Protein AF-A0A7J3XSQ6-F1 (afdb_monomer)

Structure (mmCIF, N/CA/C/O backbone):
data_AF-A0A7J3XSQ6-F1
#
_entry.id   AF-A0A7J3XSQ6-F1
#
loop_
_atom_site.group_PDB
_atom_site.id
_atom_site.type_symbol
_atom_site.label_atom_id
_atom_site.label_alt_id
_atom_site.label_comp_id
_atom_site.label_asym_id
_atom_site.label_entity_id
_atom_site.label_seq_id
_atom_site.pdbx_PDB_ins_code
_atom_site.Cartn_x
_atom_site.Cartn_y
_atom_site.Cartn_z
_atom_site.occupancy
_atom_site.B_iso_or_equiv
_atom_site.auth_seq_id
_atom_site.auth_comp_id
_atom_site.auth_asym_id
_atom_site.auth_atom_id
_atom_site.pdbx_PDB_model_num
ATOM 1 N N . ILE A 1 1 ? -3.019 0.340 -16.270 1.00 68.12 1 ILE A N 1
ATOM 2 C CA . ILE A 1 1 ? -2.063 1.294 -15.652 1.00 68.12 1 ILE A CA 1
ATOM 3 C C . ILE A 1 1 ? -2.046 2.562 -16.488 1.00 68.12 1 ILE A C 1
ATOM 5 O O . ILE A 1 1 ? -2.032 2.465 -17.710 1.00 68.12 1 ILE A O 1
ATOM 9 N N . LYS A 1 2 ? -2.115 3.739 -15.855 1.00 76.88 2 LYS A N 1
ATOM 10 C CA . LYS A 1 2 ? -2.173 5.016 -16.577 1.00 76.88 2 LYS A CA 1
ATOM 11 C C . LYS A 1 2 ? -0.847 5.264 -17.300 1.00 76.88 2 LYS A C 1
ATOM 13 O O . LYS A 1 2 ? 0.207 5.235 -16.673 1.00 76.88 2 LYS A O 1
ATOM 18 N N . ASN A 1 3 ? -0.896 5.513 -18.605 1.00 83.12 3 ASN A N 1
ATOM 19 C CA . ASN A 1 3 ? 0.285 5.952 -19.340 1.00 83.12 3 ASN A CA 1
ATOM 20 C C . ASN A 1 3 ? 0.604 7.397 -18.928 1.00 83.12 3 ASN A C 1
ATOM 22 O O . ASN A 1 3 ? -0.298 8.237 -18.899 1.00 83.12 3 ASN A O 1
ATOM 26 N N . ILE A 1 4 ? 1.850 7.652 -18.534 1.00 86.38 4 ILE A N 1
ATOM 27 C CA . ILE A 1 4 ? 2.316 8.969 -18.074 1.00 86.38 4 ILE A CA 1
ATOM 28 C C . ILE A 1 4 ? 3.251 9.627 -19.100 1.00 86.38 4 ILE A C 1
ATOM 30 O O . ILE A 1 4 ? 3.994 10.542 -18.757 1.00 86.38 4 ILE A O 1
ATOM 34 N N . ASP A 1 5 ? 3.219 9.142 -20.346 1.00 86.19 5 ASP A N 1
ATOM 35 C CA . ASP A 1 5 ? 3.975 9.640 -21.500 1.00 86.19 5 ASP A CA 1
ATOM 36 C C . ASP A 1 5 ? 5.500 9.621 -21.306 1.00 86.19 5 ASP A C 1
ATOM 38 O O . ASP A 1 5 ? 6.251 10.372 -21.936 1.00 86.19 5 ASP A O 1
ATOM 42 N N . VAL A 1 6 ? 5.985 8.712 -20.456 1.00 88.69 6 VAL A N 1
ATOM 43 C CA . VAL A 1 6 ? 7.417 8.521 -20.224 1.00 88.69 6 VAL A CA 1
ATOM 44 C C . VAL A 1 6 ? 7.971 7.527 -21.241 1.00 88.69 6 VAL A C 1
ATOM 46 O O . VAL A 1 6 ? 7.463 6.418 -21.398 1.00 88.69 6 VAL A O 1
ATOM 49 N N . LYS A 1 7 ? 9.048 7.909 -21.935 1.00 87.69 7 LYS A N 1
ATOM 50 C CA . LYS A 1 7 ? 9.762 7.016 -22.854 1.00 87.69 7 LYS A CA 1
ATOM 51 C C . LYS A 1 7 ? 10.813 6.210 -22.099 1.00 87.69 7 LYS A C 1
ATOM 53 O O . LYS A 1 7 ? 11.694 6.780 -21.461 1.00 87.69 7 LYS A O 1
ATOM 58 N N . THR A 1 8 ? 10.744 4.890 -22.220 1.00 90.50 8 THR A N 1
ATOM 59 C CA . THR A 1 8 ? 11.762 3.981 -21.686 1.00 90.50 8 THR A CA 1
ATOM 60 C C . THR A 1 8 ? 13.059 4.110 -22.500 1.00 90.50 8 THR A C 1
ATOM 62 O O . THR A 1 8 ? 13.005 3.992 -23.728 1.00 90.50 8 THR A O 1
ATOM 65 N N . PRO A 1 9 ? 14.224 4.353 -21.865 1.00 91.81 9 PRO A N 1
ATOM 66 C CA . PRO A 1 9 ? 15.505 4.396 -22.564 1.00 91.81 9 PRO A CA 1
ATOM 67 C C . PRO A 1 9 ? 15.831 3.069 -23.270 1.00 91.81 9 PRO A C 1
ATOM 69 O O . PRO A 1 9 ? 15.519 2.000 -22.733 1.00 91.81 9 PRO A O 1
ATOM 72 N N . PRO A 1 10 ? 16.502 3.100 -24.437 1.00 90.69 10 PRO A N 1
ATOM 73 C CA . PRO A 1 10 ? 16.949 1.884 -25.111 1.00 90.69 10 PRO A CA 1
ATOM 74 C C . PRO A 1 10 ? 17.849 1.038 -24.199 1.00 90.69 10 PRO A C 1
ATOM 76 O O . PRO A 1 10 ? 18.789 1.554 -23.600 1.00 90.69 10 PRO A O 1
ATOM 79 N N . GLY A 1 11 ? 17.565 -0.262 -24.097 1.00 91.19 11 GLY A N 1
ATOM 80 C CA . GLY A 1 11 ? 18.334 -1.200 -23.270 1.00 91.19 11 GLY A CA 1
ATOM 81 C C . GLY A 1 11 ? 17.907 -1.284 -21.800 1.00 91.19 11 GLY A C 1
ATOM 82 O O . GLY A 1 11 ? 18.473 -2.088 -21.062 1.00 91.19 11 GLY A O 1
ATOM 83 N N . TYR A 1 12 ? 16.908 -0.510 -21.360 1.00 92.50 12 TYR A N 1
ATOM 84 C CA . TYR A 1 12 ? 16.352 -0.668 -20.017 1.00 92.50 12 TYR A CA 1
ATOM 85 C C . TYR A 1 12 ? 15.425 -1.904 -19.956 1.00 92.50 12 TYR A C 1
ATOM 87 O O . TYR A 1 12 ? 14.577 -2.064 -20.836 1.00 92.50 12 TYR A O 1
ATOM 95 N N . PRO A 1 13 ? 15.562 -2.791 -18.950 1.00 92.50 13 PRO A N 1
ATOM 96 C CA . PRO A 1 13 ? 14.906 -4.104 -18.956 1.00 92.50 13 PRO A CA 1
ATOM 97 C C . PRO A 1 13 ? 13.403 -4.085 -18.635 1.00 92.50 13 PRO A C 1
ATOM 99 O O . PRO A 1 13 ? 12.736 -5.100 -18.815 1.00 92.50 13 PRO A O 1
ATOM 102 N N . TYR A 1 14 ? 12.863 -2.965 -18.149 1.00 91.69 14 TYR A N 1
ATOM 103 C CA . TYR A 1 14 ? 11.472 -2.856 -17.698 1.00 91.69 14 TYR A CA 1
ATOM 104 C C . TYR A 1 14 ? 10.752 -1.684 -18.368 1.00 91.69 14 TYR A C 1
ATOM 106 O O . TYR A 1 14 ? 11.379 -0.704 -18.756 1.00 91.69 14 TYR A O 1
ATOM 114 N N . ASP A 1 15 ? 9.424 -1.737 -18.465 1.00 90.75 15 ASP A N 1
ATOM 115 C CA . ASP A 1 15 ? 8.648 -0.567 -18.883 1.00 90.75 15 ASP A CA 1
ATOM 116 C C . ASP A 1 15 ? 8.678 0.513 -17.792 1.00 90.75 15 ASP A C 1
ATOM 118 O O . ASP A 1 15 ? 8.221 0.304 -16.664 1.00 90.75 15 ASP A O 1
ATOM 122 N N . LEU A 1 16 ? 9.208 1.688 -18.136 1.00 92.75 16 LEU A N 1
ATOM 123 C CA . LEU A 1 16 ? 9.351 2.791 -17.199 1.00 92.75 16 LEU A CA 1
ATOM 124 C C . LEU A 1 16 ? 7.990 3.378 -16.792 1.00 92.75 16 LEU A C 1
ATOM 126 O O . LEU A 1 16 ? 7.858 3.833 -15.657 1.00 92.75 16 LEU A O 1
ATOM 130 N N . ASN A 1 17 ? 6.959 3.307 -17.646 1.00 91.81 17 ASN A N 1
ATOM 131 C CA . ASN A 1 17 ? 5.608 3.722 -17.249 1.00 91.81 17 ASN A CA 1
ATOM 132 C C . ASN A 1 17 ? 5.082 2.837 -16.122 1.00 91.81 17 ASN A C 1
ATOM 134 O O . ASN A 1 17 ? 4.615 3.356 -15.105 1.00 91.81 17 ASN A O 1
ATOM 138 N N . PHE A 1 18 ? 5.182 1.515 -16.268 1.00 91.12 18 PHE A N 1
ATOM 139 C CA . PHE A 1 18 ? 4.808 0.575 -15.215 1.00 91.12 18 PHE A CA 1
ATOM 140 C C . PHE A 1 18 ? 5.550 0.868 -13.904 1.00 91.12 18 PHE A C 1
ATOM 142 O O . PHE A 1 18 ? 4.916 1.097 -12.873 1.00 91.12 18 PHE A O 1
ATOM 149 N N . VAL A 1 19 ? 6.885 0.930 -13.953 1.00 93.81 19 VAL A N 1
ATOM 150 C CA . VAL A 1 19 ? 7.729 1.135 -12.763 1.00 93.81 19 VAL A CA 1
ATOM 151 C C . VAL A 1 19 ? 7.372 2.433 -12.038 1.00 93.81 19 VAL A C 1
ATOM 153 O O . VAL A 1 19 ? 7.187 2.429 -10.820 1.00 93.81 19 VAL A O 1
ATOM 156 N N . LEU A 1 20 ? 7.219 3.537 -12.770 1.00 94.31 20 LEU A N 1
ATOM 157 C CA . LEU A 1 20 ? 6.887 4.831 -12.177 1.00 94.31 20 LEU A CA 1
ATOM 158 C C . LEU A 1 20 ? 5.476 4.859 -11.580 1.00 94.31 20 LEU A C 1
ATOM 160 O O . LEU A 1 20 ? 5.275 5.456 -10.525 1.00 94.31 20 LEU A O 1
ATOM 164 N N . ASN A 1 21 ? 4.502 4.183 -12.194 1.00 94.19 21 ASN A N 1
ATOM 165 C CA . ASN A 1 21 ? 3.164 4.068 -11.611 1.00 94.19 21 ASN A CA 1
ATOM 166 C C . ASN A 1 21 ? 3.170 3.258 -10.309 1.00 94.19 21 ASN A C 1
ATOM 168 O O . ASN A 1 21 ? 2.516 3.661 -9.347 1.00 94.19 21 ASN A O 1
ATOM 172 N N . ILE A 1 22 ? 3.931 2.161 -10.242 1.00 95.31 22 ILE A N 1
ATOM 173 C CA . ILE A 1 22 ? 4.088 1.385 -9.003 1.00 95.31 22 ILE A CA 1
ATOM 174 C C . ILE A 1 22 ? 4.789 2.212 -7.918 1.00 95.31 22 ILE A C 1
ATOM 176 O O . ILE A 1 22 ? 4.366 2.190 -6.761 1.00 95.31 22 ILE A O 1
ATOM 180 N N . LEU A 1 23 ? 5.813 2.992 -8.278 1.00 95.88 23 LEU A N 1
ATOM 181 C CA . LEU A 1 23 ? 6.474 3.910 -7.345 1.0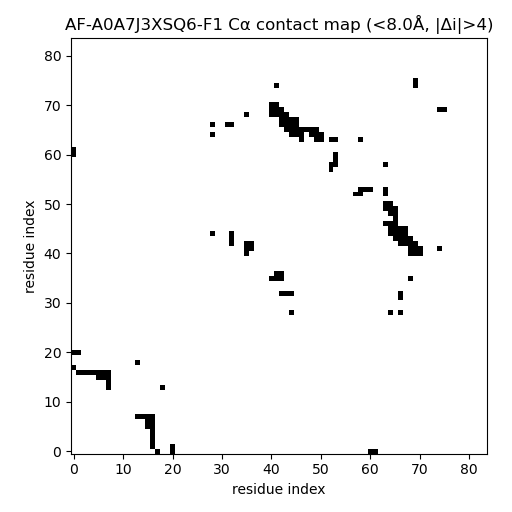0 95.88 23 LEU A CA 1
ATOM 182 C C . LEU A 1 23 ? 5.514 4.983 -6.817 1.00 95.88 23 LEU A C 1
ATOM 184 O O . LEU A 1 23 ? 5.438 5.191 -5.606 1.00 95.88 23 LEU A O 1
ATOM 188 N N . ASN A 1 24 ? 4.738 5.618 -7.697 1.00 95.00 24 ASN A N 1
ATOM 189 C CA . ASN A 1 24 ? 3.727 6.603 -7.308 1.00 95.00 24 ASN A CA 1
ATOM 190 C C . ASN A 1 24 ? 2.646 5.989 -6.405 1.00 95.00 24 ASN A C 1
ATOM 192 O O . ASN A 1 24 ? 2.246 6.613 -5.421 1.00 95.00 24 ASN A O 1
ATOM 196 N N . LEU A 1 25 ? 2.220 4.752 -6.683 1.00 95.56 25 LEU A N 1
ATOM 197 C CA . LEU A 1 25 ? 1.323 4.002 -5.802 1.00 95.56 25 LEU A CA 1
ATOM 198 C C . LEU A 1 25 ? 1.954 3.797 -4.417 1.00 95.56 25 LEU A C 1
ATOM 200 O O . LEU A 1 25 ? 1.290 4.023 -3.408 1.00 95.56 25 LEU A O 1
ATOM 204 N N . GLY A 1 26 ? 3.236 3.432 -4.351 1.00 96.12 26 GLY A N 1
ATOM 205 C CA . GLY A 1 26 ? 3.975 3.296 -3.093 1.00 96.12 26 GLY A CA 1
ATOM 206 C C . GLY A 1 26 ? 4.028 4.596 -2.283 1.00 96.12 26 GLY A C 1
ATOM 207 O O . GLY A 1 26 ? 3.783 4.575 -1.076 1.00 96.12 26 GLY A O 1
ATOM 208 N N . ILE A 1 27 ? 4.272 5.735 -2.939 1.00 97.44 27 ILE A N 1
ATOM 209 C CA . ILE A 1 27 ? 4.251 7.063 -2.301 1.00 97.44 27 ILE A CA 1
ATOM 210 C C . ILE A 1 27 ? 2.860 7.366 -1.733 1.00 97.44 27 ILE A C 1
ATOM 212 O O . ILE A 1 27 ? 2.745 7.781 -0.577 1.00 97.44 27 ILE A O 1
ATOM 216 N N . ALA A 1 28 ? 1.805 7.123 -2.513 1.00 96.75 28 ALA A N 1
ATOM 217 C CA . ALA A 1 28 ? 0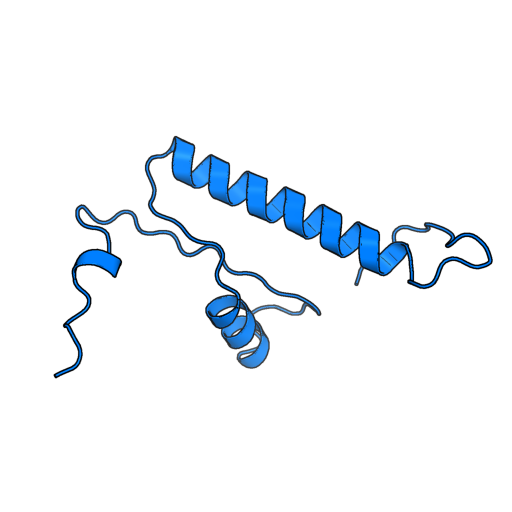.428 7.343 -2.077 1.00 96.75 28 ALA A CA 1
ATOM 218 C C . ALA A 1 28 ? 0.067 6.466 -0.866 1.00 96.75 28 ALA A C 1
ATOM 220 O O . ALA A 1 28 ? -0.462 6.965 0.129 1.00 96.75 28 ALA A O 1
ATOM 221 N N . VAL A 1 29 ? 0.419 5.179 -0.912 1.00 97.50 29 VAL A N 1
ATOM 222 C CA . VAL A 1 29 ? 0.200 4.228 0.187 1.00 97.50 29 VAL A CA 1
ATOM 223 C C . VAL A 1 29 ? 0.957 4.653 1.448 1.00 97.50 29 VAL A C 1
ATOM 225 O O . VAL A 1 29 ? 0.375 4.682 2.532 1.00 97.50 29 VAL A O 1
ATOM 228 N N . GLY A 1 30 ? 2.231 5.032 1.319 1.00 96.69 30 GLY A N 1
ATOM 229 C CA . GLY A 1 30 ? 3.044 5.499 2.444 1.00 96.69 30 GLY A CA 1
ATOM 230 C C . GLY A 1 30 ? 2.502 6.786 3.070 1.00 96.69 30 GLY A C 1
ATOM 231 O O . GLY A 1 30 ? 2.439 6.899 4.295 1.00 96.69 30 GLY A O 1
ATOM 232 N N . SER A 1 31 ? 2.049 7.732 2.242 1.00 97.81 31 SER A N 1
ATOM 233 C CA . SER A 1 31 ? 1.406 8.965 2.704 1.00 97.81 31 SER A CA 1
ATOM 234 C C . SER A 1 31 ? 0.116 8.674 3.477 1.00 97.81 31 SER A C 1
ATOM 236 O O . SER A 1 31 ? -0.052 9.169 4.591 1.00 97.81 31 SER A O 1
ATOM 238 N N . ALA A 1 32 ? -0.754 7.808 2.953 1.00 97.00 32 ALA A N 1
ATOM 239 C CA . ALA A 1 32 ? -1.993 7.424 3.625 1.00 97.00 32 ALA A CA 1
ATOM 240 C C . ALA A 1 32 ? -1.741 6.707 4.966 1.00 97.00 32 ALA A C 1
ATOM 242 O O . ALA A 1 32 ? -2.362 7.055 5.973 1.00 97.00 32 ALA A O 1
ATOM 243 N N . ALA A 1 33 ? -0.787 5.771 5.012 1.00 96.62 33 ALA A N 1
ATOM 244 C CA . ALA A 1 33 ? -0.399 5.086 6.246 1.00 96.62 33 ALA A CA 1
ATOM 245 C C . ALA A 1 33 ? 0.147 6.069 7.299 1.00 96.62 33 ALA A C 1
ATOM 247 O O . ALA A 1 33 ? -0.249 6.019 8.466 1.00 96.62 33 ALA A O 1
ATOM 248 N N . LYS A 1 34 ? 0.997 7.022 6.884 1.00 96.56 34 LYS A N 1
ATOM 249 C CA . LYS A 1 34 ? 1.519 8.075 7.767 1.00 96.56 34 LYS A CA 1
ATOM 250 C C . LYS A 1 34 ? 0.404 8.960 8.319 1.00 96.56 34 LYS A C 1
ATOM 252 O O . LYS A 1 34 ? 0.423 9.260 9.511 1.00 96.56 34 LYS A O 1
ATOM 257 N N . THR A 1 35 ? -0.550 9.363 7.484 1.00 96.88 35 THR A N 1
ATOM 258 C CA . THR A 1 35 ? -1.706 10.167 7.905 1.00 96.88 35 THR A CA 1
ATOM 259 C C . THR A 1 35 ? -2.541 9.435 8.951 1.00 96.88 35 THR A C 1
ATOM 261 O O . THR A 1 35 ? -2.872 10.014 9.982 1.00 96.88 35 THR A O 1
ATOM 264 N N . ALA A 1 36 ? -2.812 8.144 8.754 1.00 94.94 36 ALA A N 1
ATOM 265 C CA . ALA A 1 36 ? -3.496 7.336 9.761 1.00 94.94 36 ALA A CA 1
ATOM 266 C C . ALA A 1 36 ? -2.704 7.275 11.084 1.00 94.94 36 ALA A C 1
ATOM 268 O O . ALA A 1 36 ? -3.279 7.482 12.154 1.00 94.94 36 ALA A O 1
ATOM 269 N N . SER A 1 37 ? -1.377 7.109 11.026 1.00 92.00 37 SER A N 1
ATOM 270 C CA . SER A 1 37 ? -0.526 7.150 12.224 1.00 92.00 37 SER A CA 1
ATOM 271 C C . SER A 1 37 ? -0.530 8.510 12.931 1.00 92.00 37 SER A C 1
ATOM 273 O O . SER A 1 37 ? -0.499 8.540 14.157 1.00 92.00 37 SER A O 1
ATOM 275 N N . LEU A 1 38 ? -0.595 9.632 12.201 1.00 96.44 38 LEU A N 1
ATOM 276 C CA . LEU A 1 38 ? -0.715 10.972 12.803 1.00 96.44 38 LEU A CA 1
ATOM 277 C C . LEU A 1 38 ? -2.007 11.131 13.616 1.00 96.44 38 LEU A C 1
ATOM 279 O O . LEU A 1 38 ? -2.031 11.874 14.594 1.00 96.44 38 LEU A O 1
ATOM 283 N N . HIS A 1 39 ? -3.059 10.406 13.242 1.00 93.62 39 HIS A N 1
ATOM 284 C CA . HIS A 1 39 ? -4.322 10.355 13.973 1.00 93.62 39 HIS A CA 1
ATOM 285 C C . HIS A 1 39 ? -4.389 9.218 15.003 1.00 93.62 39 HIS A C 1
ATOM 287 O O . HIS A 1 39 ? -5.469 8.927 15.510 1.00 93.62 39 HIS A O 1
ATOM 293 N N . ASN A 1 40 ? -3.256 8.583 15.329 1.00 90.75 40 ASN A N 1
ATOM 294 C CA . ASN A 1 40 ? -3.176 7.425 16.226 1.00 90.75 40 ASN A CA 1
ATOM 295 C C . ASN A 1 40 ? -4.105 6.264 15.815 1.00 90.75 40 ASN A C 1
ATOM 297 O O . ASN A 1 40 ? -4.544 5.485 16.659 1.00 90.75 40 ASN A O 1
ATOM 301 N N . VAL A 1 41 ? -4.409 6.145 14.520 1.00 91.50 41 VAL A N 1
ATOM 302 C CA . VAL A 1 41 ? -5.213 5.050 13.974 1.00 91.50 41 VAL A CA 1
ATOM 303 C C . VAL A 1 41 ? -4.287 3.896 13.611 1.00 91.50 41 VAL A C 1
ATOM 305 O O . VAL A 1 41 ? -3.359 4.055 12.808 1.00 91.50 41 VAL A O 1
ATOM 308 N N . ASP A 1 42 ? -4.559 2.722 14.181 1.00 88.81 42 ASP A N 1
ATOM 309 C CA . ASP A 1 42 ? -3.828 1.502 13.848 1.00 88.81 42 ASP A CA 1
ATOM 310 C C . ASP A 1 42 ? -4.133 1.099 12.402 1.00 88.81 42 ASP A C 1
ATOM 312 O O . ASP A 1 42 ? -5.293 1.045 11.978 1.00 88.81 42 ASP A O 1
ATOM 316 N N . ASN A 1 43 ? -3.080 0.856 11.627 1.00 91.50 43 ASN A N 1
ATOM 317 C CA . ASN A 1 43 ? -3.181 0.563 10.205 1.00 91.50 43 ASN A CA 1
ATOM 318 C C . ASN A 1 43 ? -2.014 -0.313 9.727 1.00 91.50 43 ASN A C 1
ATOM 320 O O . ASN A 1 43 ? -0.944 -0.339 10.338 1.00 91.50 43 ASN A O 1
ATOM 324 N N . ARG A 1 44 ? -2.223 -1.046 8.626 1.00 91.06 44 ARG A N 1
ATOM 325 C CA . ARG A 1 44 ? -1.188 -1.846 7.944 1.00 91.06 44 ARG A CA 1
ATOM 326 C C . ARG A 1 44 ? -1.426 -1.863 6.444 1.00 91.06 44 ARG A C 1
ATOM 328 O O . ARG A 1 44 ? -2.561 -1.951 6.005 1.00 91.06 44 ARG A O 1
ATOM 335 N N . VAL A 1 45 ? -0.368 -1.890 5.647 1.00 95.25 45 VAL A N 1
ATOM 336 C CA . VAL A 1 45 ? -0.519 -2.156 4.212 1.00 95.25 45 VAL A CA 1
ATOM 337 C C . VAL A 1 45 ? -0.756 -3.655 4.016 1.00 95.25 45 VAL A C 1
ATOM 339 O O . VAL A 1 45 ? 0.066 -4.474 4.428 1.00 95.25 45 VAL A O 1
ATOM 342 N N . MET A 1 46 ? -1.884 -4.028 3.414 1.00 95.25 46 MET A N 1
ATOM 343 C CA . MET A 1 46 ? -2.295 -5.420 3.218 1.00 95.25 46 MET A CA 1
ATOM 344 C C . MET A 1 46 ? -2.521 -5.730 1.736 1.00 95.25 46 MET A C 1
ATOM 346 O O . MET A 1 46 ? -3.439 -5.199 1.111 1.00 95.25 46 MET A O 1
ATOM 350 N N . PHE A 1 47 ? -1.726 -6.660 1.198 1.00 95.00 47 PHE A N 1
ATOM 351 C CA . PHE A 1 47 ? -1.941 -7.219 -0.141 1.00 95.00 47 PHE A CA 1
ATOM 352 C C . PHE A 1 47 ? -3.219 -8.059 -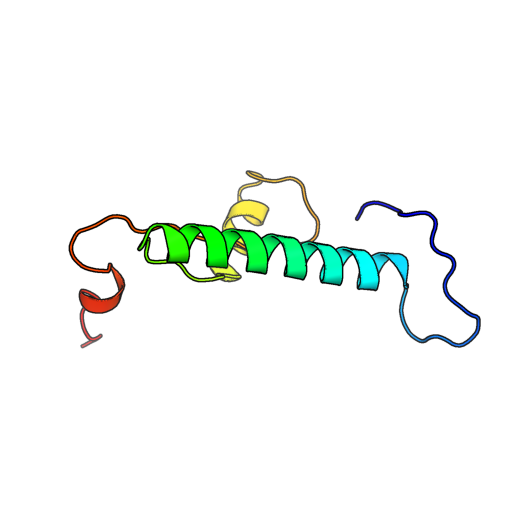0.204 1.00 95.00 47 PHE A C 1
ATOM 354 O O . PHE A 1 47 ? -4.023 -7.884 -1.107 1.00 95.00 47 PHE A O 1
ATOM 361 N N . SER A 1 48 ? -3.445 -8.936 0.780 1.00 95.00 48 SER A N 1
ATOM 362 C CA . SER A 1 48 ? -4.568 -9.883 0.767 1.00 95.00 48 SER A CA 1
ATOM 363 C C . SER A 1 48 ? -5.932 -9.197 0.701 1.00 95.00 48 SER A C 1
ATOM 365 O O . SER A 1 48 ? -6.781 -9.594 -0.090 1.00 95.00 48 SER A O 1
ATOM 367 N N . ALA A 1 49 ? -6.139 -8.140 1.488 1.00 95.06 49 ALA A N 1
ATOM 368 C CA . ALA A 1 49 ? -7.378 -7.370 1.445 1.00 95.06 49 ALA A CA 1
ATOM 369 C C . ALA A 1 49 ? -7.547 -6.623 0.106 1.00 95.06 49 ALA A C 1
ATOM 371 O O . ALA A 1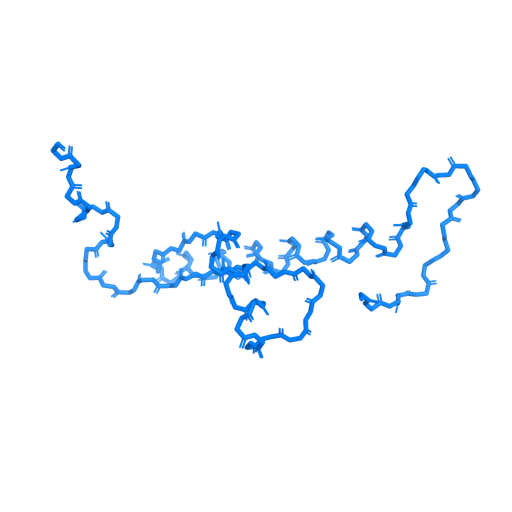 49 ? -8.651 -6.592 -0.433 1.00 95.06 49 ALA A O 1
ATOM 372 N N . GLY A 1 50 ? -6.460 -6.089 -0.465 1.00 95.69 50 GLY A N 1
ATOM 373 C CA . GLY A 1 50 ? -6.479 -5.482 -1.801 1.00 95.69 50 GLY A CA 1
ATOM 374 C C . GLY A 1 50 ? -6.820 -6.491 -2.901 1.00 95.69 50 GLY A C 1
ATOM 375 O O . GLY A 1 50 ? -7.676 -6.227 -3.741 1.00 95.69 50 GLY A O 1
ATOM 376 N N . PHE A 1 51 ? -6.224 -7.681 -2.840 1.00 96.31 51 PHE A N 1
ATOM 377 C CA . PHE A 1 51 ? -6.491 -8.782 -3.761 1.00 96.31 51 PHE A CA 1
ATOM 378 C C . PHE A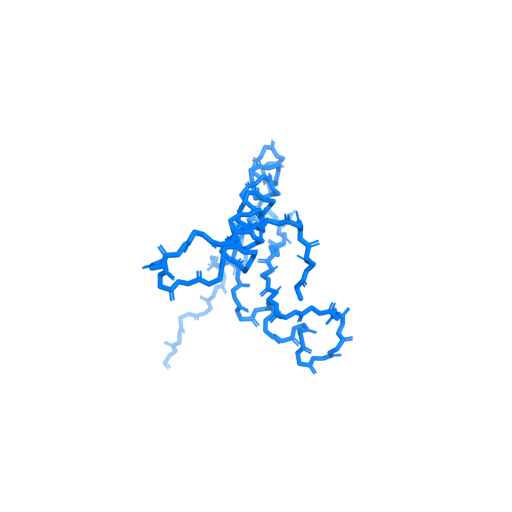 1 51 ? -7.960 -9.224 -3.715 1.00 96.31 51 PHE A C 1
ATOM 380 O O . PHE A 1 51 ? -8.597 -9.369 -4.755 1.00 96.31 51 PHE A O 1
ATOM 387 N N . VAL A 1 52 ? -8.542 -9.358 -2.518 1.00 97.25 52 VAL A N 1
ATOM 388 C CA . VAL A 1 52 ? -9.971 -9.680 -2.373 1.00 97.25 52 VAL A CA 1
ATOM 389 C C . VAL A 1 52 ? -10.856 -8.571 -2.949 1.00 97.25 52 VAL A C 1
ATOM 391 O O . VAL A 1 52 ? -11.816 -8.874 -3.652 1.00 97.25 52 VAL A O 1
ATOM 394 N N . ALA A 1 53 ? -10.535 -7.294 -2.715 1.00 97.06 53 ALA A N 1
ATOM 395 C CA . ALA A 1 53 ? -11.284 -6.181 -3.305 1.00 97.06 53 ALA A CA 1
ATOM 396 C C . ALA A 1 53 ? -11.264 -6.208 -4.846 1.00 97.06 53 ALA A C 1
ATOM 398 O O . ALA A 1 53 ? -12.291 -5.941 -5.473 1.00 97.06 53 ALA A O 1
ATOM 399 N N . GLN A 1 54 ? -10.130 -6.591 -5.443 1.00 96.25 54 GLN A N 1
ATOM 400 C CA . GLN A 1 54 ? -9.999 -6.792 -6.887 1.00 96.25 54 GLN A CA 1
ATOM 401 C C . GLN A 1 54 ? -10.856 -7.976 -7.372 1.00 96.25 54 GLN A C 1
ATOM 403 O O . GLN A 1 54 ? -11.618 -7.832 -8.327 1.00 96.25 54 GLN A O 1
ATOM 408 N N . MET A 1 55 ? -10.813 -9.125 -6.682 1.00 96.62 55 MET A N 1
ATOM 409 C CA . MET A 1 55 ? -11.637 -10.301 -7.014 1.00 96.62 55 MET A CA 1
ATOM 410 C C . MET A 1 55 ? -13.140 -10.010 -6.950 1.00 96.62 55 MET A C 1
ATOM 412 O O . MET A 1 55 ? -13.905 -10.478 -7.793 1.00 96.62 55 MET A O 1
ATOM 416 N N . LEU A 1 56 ? -13.559 -9.227 -5.956 1.00 97.88 56 LEU A N 1
ATOM 417 C CA . LEU A 1 56 ? -14.948 -8.813 -5.770 1.00 97.88 56 LEU A CA 1
ATOM 418 C C . LEU A 1 56 ? -15.371 -7.679 -6.717 1.00 97.88 56 LEU A C 1
ATOM 420 O O . LEU A 1 56 ? -16.516 -7.240 -6.647 1.00 97.88 56 LEU A O 1
ATOM 424 N N . LYS A 1 57 ? -14.473 -7.205 -7.594 1.00 96.50 57 LYS A N 1
ATOM 425 C CA . LYS A 1 57 ? -14.702 -6.082 -8.518 1.00 96.50 57 LYS A CA 1
ATOM 426 C C . LYS A 1 57 ? -15.172 -4.805 -7.812 1.00 96.50 57 LYS A C 1
ATOM 428 O O . LYS A 1 57 ? -15.925 -4.019 -8.379 1.00 96.50 57 LYS A O 1
ATOM 433 N N . LEU A 1 58 ? -14.726 -4.591 -6.571 1.00 97.25 58 LEU A N 1
ATOM 434 C CA . LEU A 1 58 ? -15.003 -3.356 -5.828 1.00 97.25 58 LEU A CA 1
ATOM 435 C C . LEU A 1 58 ? -14.155 -2.187 -6.343 1.00 97.25 58 LEU A C 1
ATOM 437 O O . LEU A 1 58 ? -14.511 -1.029 -6.148 1.00 97.25 58 LEU A O 1
ATOM 441 N N . ILE A 1 59 ? -13.023 -2.500 -6.973 1.00 95.31 59 ILE A N 1
ATOM 442 C CA . ILE A 1 59 ? -12.091 -1.549 -7.574 1.00 95.31 59 ILE A CA 1
ATOM 443 C C . ILE A 1 59 ? -11.680 -2.105 -8.938 1.00 95.31 59 ILE A C 1
ATOM 445 O O . ILE A 1 59 ? -11.319 -3.277 -9.042 1.00 95.31 59 ILE A O 1
ATOM 449 N N . ASP A 1 60 ? -11.705 -1.250 -9.959 1.00 94.06 60 ASP A N 1
ATOM 450 C CA . ASP A 1 60 ? -11.163 -1.541 -11.286 1.00 94.06 60 ASP A CA 1
ATOM 451 C C . ASP A 1 60 ? -9.733 -0.990 -11.391 1.00 94.06 60 ASP A C 1
ATOM 453 O O . ASP A 1 60 ? -9.515 0.202 -11.619 1.00 94.06 60 ASP A O 1
ATOM 457 N N . ALA A 1 61 ? -8.749 -1.845 -11.107 1.00 92.75 61 ALA A N 1
ATOM 458 C CA . ALA A 1 61 ? -7.329 -1.512 -11.179 1.00 92.75 61 ALA A CA 1
ATOM 459 C C . ALA A 1 61 ? -6.475 -2.774 -11.343 1.00 92.75 61 ALA A C 1
ATOM 461 O O . ALA A 1 61 ? -6.853 -3.849 -10.879 1.00 92.75 61 ALA A O 1
ATOM 462 N N . ASP A 1 62 ? -5.287 -2.632 -11.940 1.00 91.56 62 ASP A N 1
ATOM 463 C CA . ASP A 1 62 ? -4.347 -3.745 -12.148 1.00 91.56 62 ASP A CA 1
ATOM 464 C C . ASP A 1 62 ? -3.638 -4.176 -10.855 1.00 91.56 62 ASP A C 1
ATOM 466 O O . ASP A 1 62 ? -3.389 -5.360 -10.635 1.00 91.56 62 ASP A O 1
ATOM 470 N N . VAL A 1 63 ? -3.321 -3.212 -9.984 1.00 93.75 63 VAL A N 1
ATOM 471 C CA . VAL A 1 63 ? -2.639 -3.433 -8.702 1.00 93.75 63 VAL A CA 1
ATOM 472 C C . VAL A 1 63 ? -3.407 -2.711 -7.606 1.00 93.75 63 VAL A C 1
ATOM 474 O O . VAL A 1 63 ? -3.651 -1.509 -7.700 1.00 93.75 63 VA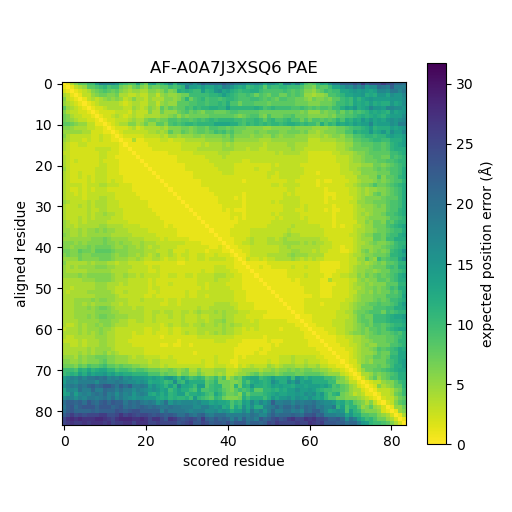L A O 1
ATOM 477 N N . VAL A 1 64 ? -3.760 -3.445 -6.551 1.00 95.81 64 VAL A N 1
ATOM 478 C CA . VAL A 1 64 ? -4.530 -2.927 -5.416 1.00 95.81 64 VAL A CA 1
ATOM 479 C C . VAL A 1 64 ? -3.820 -3.278 -4.112 1.00 95.81 64 VAL A C 1
ATOM 481 O O . VAL A 1 64 ? -3.482 -4.434 -3.859 1.00 95.81 64 VAL A O 1
ATOM 484 N N . LEU A 1 65 ? -3.624 -2.273 -3.261 1.00 97.00 65 LEU A N 1
ATOM 485 C CA . LEU A 1 65 ? -3.149 -2.422 -1.887 1.00 97.00 65 LEU A CA 1
ATOM 486 C C . LEU A 1 65 ? -4.189 -1.816 -0.949 1.00 97.00 65 LEU A C 1
ATOM 488 O O . LEU A 1 65 ? -4.728 -0.747 -1.230 1.00 97.00 65 LEU A O 1
ATOM 492 N N . ALA A 1 66 ? -4.465 -2.489 0.164 1.00 96.12 66 ALA A N 1
ATOM 493 C CA . ALA A 1 66 ? -5.406 -1.998 1.163 1.00 96.12 66 ALA A CA 1
ATOM 494 C C . ALA A 1 66 ? -4.673 -1.404 2.369 1.00 96.12 66 ALA A C 1
ATOM 496 O O . ALA A 1 66 ? -3.633 -1.915 2.783 1.00 96.12 66 ALA A O 1
ATOM 497 N N . ILE A 1 67 ? -5.262 -0.367 2.965 1.00 95.69 67 ILE A N 1
ATOM 498 C CA . ILE A 1 67 ? -4.870 0.183 4.268 1.00 95.69 67 ILE A CA 1
ATOM 499 C C . ILE A 1 67 ? -6.121 0.127 5.157 1.00 95.69 67 ILE A C 1
ATOM 501 O O . ILE A 1 67 ? -6.908 1.074 5.159 1.00 95.69 67 ILE A O 1
ATOM 505 N N . PRO A 1 68 ? -6.379 -0.994 5.854 1.00 91.94 68 PRO A N 1
ATOM 506 C CA . PRO A 1 68 ? -7.469 -1.063 6.805 1.00 91.94 68 PRO A CA 1
ATOM 507 C C . PRO A 1 68 ? -7.146 -0.177 8.005 1.00 91.94 68 PRO A C 1
ATOM 509 O O . PRO A 1 68 ? -6.001 -0.108 8.457 1.00 91.94 68 PRO A O 1
ATOM 512 N N . LEU A 1 69 ? -8.180 0.480 8.517 1.00 92.25 69 LEU A N 1
ATOM 513 C CA . LEU A 1 69 ? -8.096 1.388 9.650 1.00 92.25 69 LEU A CA 1
ATOM 514 C C . LEU A 1 69 ? -8.826 0.772 10.840 1.00 92.25 69 LEU A C 1
ATOM 516 O O . LEU A 1 69 ? -9.972 0.339 10.709 1.00 92.25 69 LEU A O 1
ATOM 520 N N . SER A 1 70 ? -8.173 0.757 11.998 1.00 87.88 70 SER A N 1
ATOM 521 C CA . SER A 1 70 ? -8.772 0.338 13.262 1.00 87.88 70 SER A CA 1
ATOM 522 C C . SER A 1 70 ? -8.708 1.490 14.259 1.00 87.88 70 SER A C 1
ATOM 524 O O . SER A 1 70 ? -7.634 1.864 14.722 1.00 87.88 70 SER A O 1
ATOM 526 N N . ALA A 1 71 ? -9.874 2.044 14.595 1.00 85.25 71 ALA A N 1
ATOM 527 C CA . ALA A 1 71 ? -10.039 3.108 15.593 1.00 85.25 71 ALA A CA 1
ATOM 528 C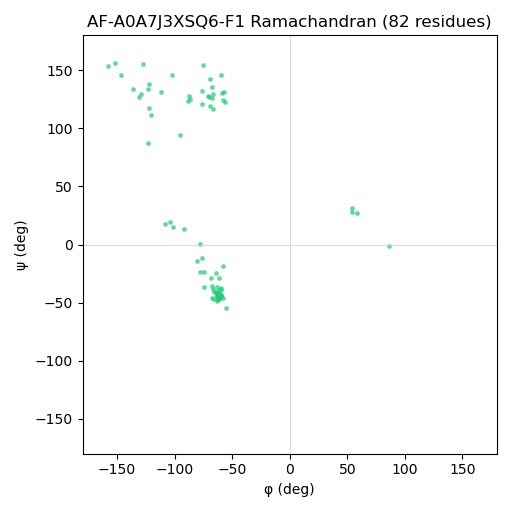 C . ALA A 1 71 ? -10.622 2.583 16.924 1.00 85.25 71 ALA A C 1
ATOM 530 O O . ALA A 1 71 ? -11.193 3.331 17.714 1.00 85.25 71 ALA A O 1
ATOM 531 N N . THR A 1 72 ? -10.531 1.273 17.156 1.00 82.69 72 THR A N 1
ATOM 532 C CA . THR A 1 72 ? -10.964 0.615 18.394 1.00 82.69 72 THR A CA 1
ATOM 533 C C . THR A 1 72 ? -9.972 0.866 19.534 1.00 82.69 72 THR A C 1
ATOM 535 O O . THR A 1 72 ? -8.785 1.074 19.296 1.00 82.69 72 THR A O 1
ATOM 538 N N . SER A 1 73 ? -10.434 0.803 20.793 1.00 78.38 73 SER A N 1
ATOM 539 C CA . SER A 1 73 ? -9.579 1.026 21.978 1.00 78.38 73 SER A CA 1
ATOM 540 C C . SER A 1 73 ? -8.468 -0.017 22.147 1.00 78.38 73 SER A C 1
ATOM 542 O O . SER A 1 73 ? -7.442 0.260 22.765 1.00 78.38 73 SER A O 1
ATOM 544 N N . LYS A 1 74 ? -8.664 -1.213 21.586 1.00 75.12 74 LYS A N 1
ATOM 545 C CA . LYS A 1 74 ? -7.677 -2.286 21.488 1.00 75.12 74 LYS A CA 1
ATOM 546 C C . LYS A 1 74 ? -7.515 -2.656 20.021 1.00 75.12 74 LYS A C 1
ATOM 548 O O . LYS A 1 74 ? -8.507 -2.792 19.305 1.00 75.12 74 LYS A O 1
ATOM 553 N N . SER A 1 75 ? -6.275 -2.801 19.563 1.00 71.69 75 SER A N 1
ATOM 554 C CA . SER A 1 75 ? -6.023 -3.227 18.187 1.00 71.69 75 SER A CA 1
ATOM 555 C C . SER A 1 75 ? -6.469 -4.681 17.992 1.00 71.69 75 SER A C 1
ATOM 557 O O . SER A 1 75 ? -6.166 -5.555 18.808 1.00 71.69 75 SER A O 1
ATOM 559 N N . ILE A 1 76 ? -7.165 -4.940 16.880 1.00 70.06 76 ILE A N 1
ATOM 560 C CA . ILE A 1 76 ? -7.744 -6.245 16.514 1.00 70.06 76 ILE A CA 1
ATOM 561 C C . ILE A 1 76 ? -6.709 -7.377 16.423 1.00 70.06 76 ILE A C 1
ATOM 563 O O . ILE A 1 76 ? -7.059 -8.556 16.451 1.00 70.06 76 ILE A O 1
ATOM 567 N N . TYR A 1 77 ? -5.421 -7.043 16.307 1.00 69.62 77 TYR A N 1
ATOM 568 C CA . TYR A 1 77 ? -4.341 -8.026 16.245 1.00 69.62 77 TYR A CA 1
ATOM 569 C C . TYR A 1 77 ? -3.988 -8.610 17.616 1.00 69.62 77 TYR A C 1
ATOM 571 O O . TYR A 1 77 ? -3.469 -9.724 17.670 1.00 69.62 77 TYR A O 1
ATOM 579 N N . PHE A 1 78 ? -4.288 -7.900 18.708 1.00 69.62 78 PHE A N 1
ATOM 580 C CA . PHE A 1 78 ? -4.023 -8.374 20.071 1.00 69.62 78 PHE A CA 1
ATOM 581 C C . PHE A 1 78 ? -5.077 -9.359 20.587 1.00 69.62 78 PHE A C 1
ATOM 583 O O . PHE A 1 78 ? -4.830 -10.028 21.584 1.00 69.62 78 PHE A O 1
ATOM 590 N N . ASP A 1 79 ? -6.230 -9.455 19.921 1.00 69.56 79 ASP A N 1
ATOM 591 C CA . ASP A 1 79 ? -7.310 -10.392 20.258 1.00 69.56 79 ASP A CA 1
ATOM 592 C C . ASP A 1 79 ? -7.344 -11.623 19.346 1.00 69.56 79 ASP A C 1
ATOM 594 O O . ASP A 1 79 ? -8.330 -12.359 19.333 1.00 69.56 79 ASP A O 1
ATOM 598 N N . ARG A 1 80 ? -6.279 -11.891 18.576 1.00 70.44 80 ARG A N 1
ATOM 599 C CA . ARG A 1 80 ? -6.219 -13.129 17.792 1.00 70.44 80 ARG A CA 1
ATOM 600 C C . ARG A 1 80 ? -6.132 -14.327 18.743 1.00 70.44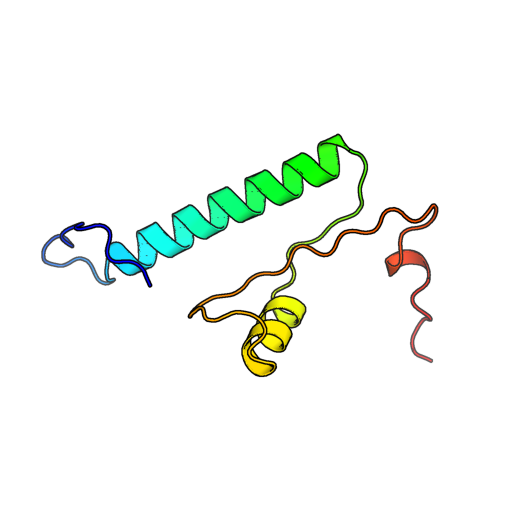 80 ARG A C 1
ATOM 602 O O . ARG A 1 80 ? -5.127 -14.435 19.448 1.00 70.44 80 ARG A O 1
ATOM 609 N N . PRO A 1 81 ? -7.126 -15.239 18.755 1.00 70.88 81 PRO A N 1
ATOM 610 C CA . PRO A 1 81 ? -6.992 -16.474 19.507 1.00 70.88 81 PRO A CA 1
ATOM 611 C C . PRO A 1 81 ? -5.768 -17.217 18.976 1.00 70.88 81 PRO A C 1
ATOM 613 O O . PRO A 1 81 ? -5.598 -17.367 17.762 1.00 70.88 81 PRO A O 1
ATOM 616 N N . THR A 1 82 ? -4.890 -17.650 19.880 1.00 68.94 82 THR A N 1
ATOM 617 C CA . THR A 1 82 ? -3.839 -18.595 19.523 1.00 68.94 82 THR A CA 1
ATOM 618 C C . THR A 1 82 ? -4.522 -19.831 18.961 1.00 68.94 82 THR A C 1
ATOM 620 O O . THR A 1 82 ? -5.430 -20.391 19.579 1.00 68.94 82 THR A O 1
ATOM 623 N N . MET A 1 83 ? -4.143 -20.204 17.740 1.00 66.75 83 MET A N 1
ATOM 624 C CA . MET A 1 83 ? -4.621 -21.440 17.135 1.00 66.75 83 MET A CA 1
ATOM 625 C C . MET A 1 83 ? -4.253 -22.575 18.101 1.00 66.75 83 MET A C 1
ATOM 627 O O . MET A 1 83 ? -3.092 -22.667 18.503 1.00 66.75 83 MET A O 1
ATOM 631 N N . LYS A 1 84 ? -5.257 -23.332 18.553 1.00 56.75 84 LYS A N 1
ATOM 632 C CA . LYS A 1 84 ? -5.045 -24.550 19.340 1.00 56.75 84 LYS A CA 1
ATOM 633 C C . LYS A 1 84 ? -4.559 -25.670 18.437 1.00 56.75 84 LYS A C 1
ATOM 635 O O . LYS A 1 84 ? -5.051 -25.721 17.287 1.00 56.75 84 LYS A O 1
#

Radius of gyration: 17.13 Å; Cα contacts (8 Å, |Δi|>4): 76; chains: 1; bounding box: 33×36×47 Å

Foldseek 3Di:
DDAPVDDDDPPD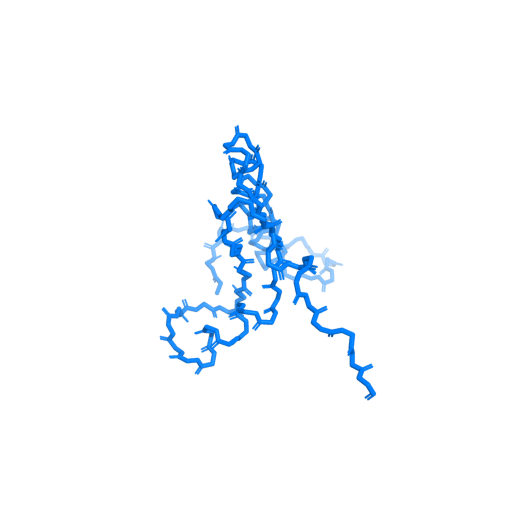PDDPRVVVVVVVVVVVVVVVCVVCVVVVWDWDWDQVVQVVCVVVVVDPDPGGIDIDTHPDPDDPVVPDPDDD

Sequence (84 aa):
IKNIDVKTPPGYPYDLNFVLNILNLGIAVGSAAKTASLHNVDNRVMFSAGFVAQMLKLIDADVVLAIPLSATSKSIYFDRPTMK

pLDDT: mean 89.58, std 9.47, range [56.75, 97.88]

Secondary structure (DSSP, 8-state):
-----PPPPTT-SS-HHHHHHHHHHHHHHHHHHHHHHHTT-EE--BHHHHHHHHHTTSS--SS--B--EE-SSS-TTTTPPPP-

Solvent-accessible surface area (backbone atoms only — not comparable to full-atom values): 5360 Å² total; per-residue (Å²): 127,79,82,75,87,60,79,61,62,91,90,58,96,62,64,48,38,59,54,51,50,54,49,52,49,50,53,53,52,52,50,53,53,49,54,38,49,76,69,72,30,49,66,51,85,32,58,68,61,14,49,48,37,43,76,69,63,76,48,96,66,91,77,56,74,28,72,59,77,44,85,59,100,63,63,77,77,81,70,58,76,76,83,127

Mean predicted aligned error: 6.06 Å